Protein AF-A0A3D2NFX6-F1 (afdb_monomer_lite)

pLDDT: mean 72.82, std 13.07, range [41.19, 90.62]

Structure (mmCIF, N/CA/C/O backbone):
data_AF-A0A3D2NFX6-F1
#
_entry.id   AF-A0A3D2NFX6-F1
#
loop_
_atom_site.group_PDB
_atom_site.id
_atom_site.type_symbol
_atom_site.label_atom_id
_atom_site.label_alt_id
_atom_site.label_comp_id
_atom_site.label_asym_id
_atom_site.label_entity_id
_atom_site.label_seq_id
_atom_site.pdbx_PDB_ins_code
_atom_site.Cartn_x
_atom_site.Cartn_y
_atom_site.Cartn_z
_atom_site.occupancy
_atom_site.B_iso_or_equiv
_atom_site.auth_seq_id
_atom_site.auth_comp_id
_atom_site.auth_asym_id
_atom_site.auth_atom_id
_atom_site.pdbx_PDB_model_num
ATOM 1 N N . MET A 1 1 ? 43.084 -13.744 -4.880 1.00 57.09 1 MET A N 1
ATOM 2 C CA . MET A 1 1 ? 42.354 -12.550 -4.389 1.00 57.09 1 MET A CA 1
ATOM 3 C C . MET A 1 1 ? 41.331 -11.980 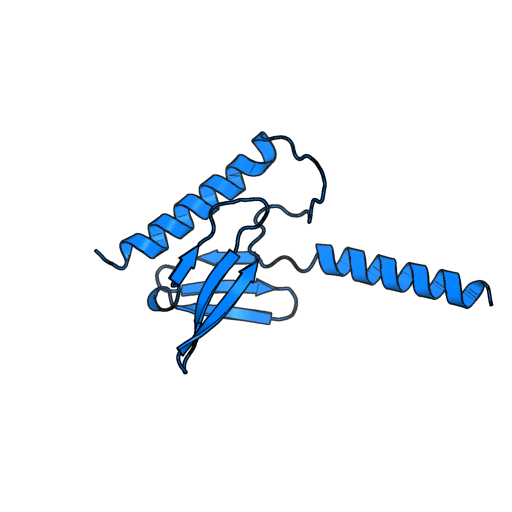-5.385 1.00 57.09 1 MET A C 1
ATOM 5 O O . MET A 1 1 ? 40.383 -11.355 -4.935 1.00 57.09 1 MET A O 1
ATOM 9 N N . ALA A 1 2 ? 41.442 -12.215 -6.703 1.00 57.53 2 ALA A N 1
ATOM 10 C CA . ALA A 1 2 ? 40.446 -11.734 -7.679 1.00 57.53 2 ALA A CA 1
ATOM 11 C C . ALA A 1 2 ? 39.118 -12.529 -7.678 1.00 57.53 2 ALA A C 1
ATOM 13 O O . ALA A 1 2 ? 38.044 -11.943 -7.766 1.00 57.53 2 ALA A O 1
ATOM 14 N N . VAL A 1 3 ? 39.173 -13.857 -7.505 1.00 58.66 3 VAL A N 1
ATOM 15 C CA . VAL A 1 3 ? 37.986 -14.743 -7.529 1.00 58.66 3 VAL A CA 1
ATOM 16 C C . VAL A 1 3 ? 36.998 -14.423 -6.398 1.00 58.66 3 VAL A C 1
ATOM 18 O O . VAL A 1 3 ? 35.788 -14.416 -6.603 1.00 58.66 3 VAL A O 1
ATOM 21 N N . THR A 1 4 ? 37.511 -14.074 -5.217 1.00 66.94 4 THR A N 1
ATOM 22 C CA . THR A 1 4 ? 36.711 -13.666 -4.054 1.00 66.94 4 THR A CA 1
ATOM 23 C C . THR A 1 4 ? 35.994 -12.333 -4.270 1.00 66.94 4 THR A C 1
ATOM 25 O O . THR A 1 4 ? 34.866 -12.173 -3.813 1.00 66.94 4 THR A O 1
ATOM 28 N N . ALA A 1 5 ? 36.604 -11.395 -5.003 1.00 67.00 5 ALA A N 1
ATOM 29 C CA . ALA A 1 5 ? 35.977 -10.116 -5.331 1.00 67.00 5 ALA A CA 1
ATOM 30 C C . ALA A 1 5 ? 34.835 -10.292 -6.342 1.00 67.00 5 ALA A C 1
ATOM 32 O O . ALA A 1 5 ? 33.745 -9.774 -6.123 1.00 67.00 5 ALA A O 1
ATOM 33 N N . VAL A 1 6 ? 35.044 -11.096 -7.392 1.00 71.38 6 VAL A N 1
ATOM 34 C CA . VAL A 1 6 ? 34.004 -11.391 -8.394 1.00 71.38 6 VAL A CA 1
ATOM 35 C C . VAL A 1 6 ? 32.821 -12.129 -7.760 1.00 71.38 6 VAL A C 1
ATOM 37 O O . VAL A 1 6 ? 31.673 -11.760 -7.997 1.00 71.38 6 VAL A O 1
ATOM 40 N N . ALA A 1 7 ? 33.080 -13.116 -6.895 1.00 74.00 7 ALA A N 1
ATOM 41 C CA . ALA A 1 7 ? 32.027 -13.828 -6.174 1.00 74.00 7 ALA A CA 1
ATOM 42 C C . ALA A 1 7 ? 31.216 -12.892 -5.259 1.00 74.00 7 ALA A C 1
ATOM 44 O O . ALA A 1 7 ? 29.987 -12.918 -5.288 1.00 74.00 7 ALA A O 1
ATOM 45 N N . MET A 1 8 ? 31.883 -12.009 -4.507 1.00 76.50 8 MET A N 1
ATOM 46 C CA . MET A 1 8 ? 31.217 -10.997 -3.677 1.00 76.50 8 MET A CA 1
ATOM 47 C C . MET A 1 8 ? 30.374 -10.031 -4.513 1.00 76.50 8 MET A C 1
ATOM 49 O O . MET A 1 8 ? 29.244 -9.732 -4.135 1.00 76.50 8 MET A O 1
ATOM 53 N N . SER A 1 9 ? 30.866 -9.588 -5.673 1.00 75.75 9 SER A N 1
ATOM 54 C CA . SER A 1 9 ? 30.099 -8.731 -6.579 1.00 75.75 9 SER A CA 1
ATOM 55 C C . SER A 1 9 ? 28.840 -9.424 -7.092 1.00 75.75 9 SER A C 1
ATOM 57 O O . SER A 1 9 ? 27.783 -8.806 -7.073 1.00 75.75 9 SER A O 1
ATOM 59 N N . VAL A 1 10 ? 28.908 -10.702 -7.481 1.00 77.19 10 VAL A N 1
ATOM 60 C CA . VAL A 1 10 ? 27.730 -11.469 -7.931 1.00 77.19 10 VAL A CA 1
ATOM 61 C C . VAL A 1 10 ? 26.719 -11.655 -6.801 1.00 77.19 10 VAL A C 1
ATOM 63 O O . VAL A 1 10 ? 25.524 -11.497 -7.033 1.00 77.19 10 VAL A O 1
ATOM 66 N N . VAL A 1 11 ? 27.173 -11.928 -5.574 1.00 77.44 11 VAL A N 1
ATOM 67 C CA . VAL A 1 11 ? 26.291 -12.047 -4.401 1.00 77.44 11 VAL A CA 1
ATOM 68 C C . VAL A 1 11 ? 25.621 -10.713 -4.083 1.00 77.44 11 VAL A C 1
ATOM 70 O O . VAL A 1 11 ? 24.409 -10.671 -3.906 1.00 77.44 11 VAL A O 1
ATOM 73 N N . ILE A 1 12 ? 26.370 -9.609 -4.065 1.00 74.00 12 ILE A N 1
ATOM 74 C CA . ILE A 1 12 ? 25.820 -8.269 -3.815 1.00 74.00 12 ILE A CA 1
ATOM 75 C C . ILE A 1 12 ? 24.832 -7.886 -4.917 1.00 74.00 12 ILE A C 1
ATOM 77 O O . ILE A 1 12 ? 23.744 -7.402 -4.616 1.00 74.00 12 ILE A O 1
ATOM 81 N N . PHE A 1 13 ? 25.166 -8.146 -6.182 1.00 67.44 13 PHE A N 1
ATOM 82 C CA . PHE A 1 13 ? 24.281 -7.877 -7.310 1.00 67.44 13 PHE A CA 1
ATOM 83 C C . PHE A 1 13 ? 23.021 -8.748 -7.231 1.00 67.44 13 PHE A C 1
ATOM 85 O O . PHE A 1 13 ? 21.914 -8.237 -7.362 1.00 67.44 13 PHE A O 1
ATOM 92 N N . GLY A 1 14 ? 23.158 -10.038 -6.921 1.00 66.44 14 GLY A N 1
ATOM 93 C CA . GLY A 1 14 ? 22.045 -10.963 -6.714 1.00 66.44 14 GLY A CA 1
ATOM 94 C C . GLY A 1 14 ? 21.134 -10.537 -5.564 1.00 66.44 14 GLY A C 1
ATOM 95 O O . GLY A 1 14 ? 19.923 -10.455 -5.749 1.00 66.44 14 GLY A O 1
ATOM 96 N N . CYS A 1 15 ? 21.697 -10.172 -4.411 1.00 65.31 15 CYS A N 1
ATOM 97 C CA . CYS A 1 15 ? 20.961 -9.625 -3.270 1.00 65.31 15 CYS A CA 1
ATOM 98 C C . CYS A 1 15 ? 20.281 -8.291 -3.606 1.00 65.31 15 CYS A C 1
ATOM 100 O O . CYS A 1 15 ? 19.147 -8.068 -3.192 1.00 65.31 15 CYS A O 1
ATOM 102 N N . PHE A 1 16 ? 20.927 -7.422 -4.385 1.00 57.28 16 PHE A N 1
ATOM 103 C CA . PHE A 1 16 ? 20.361 -6.153 -4.848 1.00 57.28 16 PHE A CA 1
ATOM 104 C C . PHE A 1 16 ? 19.182 -6.363 -5.813 1.00 57.28 16 PHE A C 1
ATOM 106 O O . PHE A 1 16 ? 18.148 -5.702 -5.697 1.00 57.28 16 PHE A O 1
ATOM 113 N N . TRP A 1 17 ? 19.291 -7.324 -6.733 1.00 56.91 17 TRP A N 1
ATOM 114 C CA . TRP A 1 17 ? 18.197 -7.711 -7.626 1.00 56.91 17 TRP A CA 1
ATOM 115 C C . TRP A 1 17 ? 17.065 -8.422 -6.880 1.00 56.91 17 TRP A C 1
ATOM 117 O O . TRP A 1 17 ? 15.901 -8.111 -7.116 1.00 56.91 17 TRP A O 1
ATOM 127 N N . LEU A 1 18 ? 17.373 -9.295 -5.920 1.00 55.88 18 LEU A N 1
ATOM 128 C CA . LEU A 1 18 ? 16.385 -9.907 -5.026 1.00 55.88 18 LEU A CA 1
ATOM 129 C C . LEU A 1 18 ? 15.671 -8.850 -4.173 1.00 55.88 18 LEU A C 1
ATOM 131 O O . LEU A 1 18 ? 14.449 -8.896 -4.051 1.00 55.88 18 LEU A O 1
ATOM 135 N N . ALA A 1 19 ? 16.392 -7.833 -3.690 1.00 55.03 19 ALA A N 1
ATOM 136 C CA . ALA A 1 19 ? 15.819 -6.690 -2.982 1.00 55.03 19 ALA A CA 1
ATOM 137 C C . ALA A 1 19 ? 14.802 -5.911 -3.823 1.00 55.03 19 ALA A C 1
ATOM 139 O O . ALA A 1 19 ? 13.774 -5.477 -3.306 1.00 55.03 19 ALA A O 1
ATOM 140 N N . ARG A 1 20 ? 15.029 -5.808 -5.138 1.00 51.12 20 ARG A N 1
ATOM 141 C CA . ARG A 1 20 ? 14.070 -5.240 -6.101 1.00 51.12 20 ARG A CA 1
ATOM 142 C C . ARG A 1 20 ? 12.840 -6.133 -6.339 1.00 51.12 20 ARG A C 1
ATOM 144 O O . ARG A 1 20 ? 11.807 -5.629 -6.786 1.00 51.12 20 ARG A O 1
ATOM 151 N N . VAL A 1 21 ? 12.937 -7.439 -6.075 1.00 50.59 21 VAL A N 1
ATOM 152 C CA . VAL A 1 21 ? 11.840 -8.418 -6.219 1.00 50.59 21 VAL A CA 1
ATOM 153 C C . VAL A 1 21 ? 11.047 -8.600 -4.918 1.00 50.59 21 VAL A C 1
ATOM 155 O O . VAL A 1 21 ? 9.912 -9.073 -4.988 1.00 50.59 21 VAL A O 1
ATOM 158 N N . PHE A 1 22 ? 11.557 -8.148 -3.761 1.00 53.75 22 PHE A N 1
ATOM 159 C CA . PHE A 1 22 ? 10.818 -8.050 -2.487 1.00 53.75 22 PHE A CA 1
ATOM 160 C C . PHE A 1 22 ? 9.735 -6.962 -2.543 1.00 53.75 22 PHE A C 1
ATOM 162 O O . PHE A 1 22 ? 9.752 -5.957 -1.836 1.00 53.75 22 PHE A O 1
ATOM 169 N N . ARG A 1 23 ? 8.787 -7.162 -3.455 1.00 59.59 23 ARG A N 1
ATOM 170 C CA . ARG A 1 23 ? 7.608 -6.345 -3.678 1.00 59.59 23 ARG A CA 1
ATOM 171 C C . ARG A 1 23 ? 6.594 -6.697 -2.606 1.00 59.59 23 ARG A C 1
ATOM 173 O O . ARG A 1 23 ? 6.196 -7.854 -2.479 1.00 59.59 23 ARG A O 1
ATOM 180 N N . VAL A 1 24 ? 6.134 -5.685 -1.885 1.00 63.75 24 VAL A N 1
ATOM 181 C CA . VAL A 1 24 ? 4.958 -5.819 -1.030 1.00 63.75 24 VAL A CA 1
ATOM 182 C C . VAL A 1 24 ? 3.733 -5.727 -1.935 1.00 63.75 24 VAL A C 1
ATOM 184 O O . VAL A 1 24 ? 3.332 -4.643 -2.351 1.00 63.75 24 VAL A O 1
ATOM 187 N N . ARG A 1 25 ? 3.155 -6.875 -2.295 1.00 69.75 25 ARG A N 1
ATOM 188 C CA . ARG A 1 25 ? 1.841 -6.925 -2.937 1.00 69.75 25 ARG A CA 1
ATOM 189 C C . ARG A 1 25 ? 0.800 -6.552 -1.891 1.00 69.75 25 ARG A C 1
ATOM 191 O O . ARG A 1 25 ? 0.748 -7.166 -0.830 1.00 69.75 25 ARG A O 1
ATOM 198 N N . VAL A 1 26 ? -0.035 -5.578 -2.216 1.00 72.19 26 VAL A N 1
ATOM 199 C CA . VAL A 1 26 ? -1.103 -5.120 -1.330 1.00 72.19 26 VAL A CA 1
ATOM 200 C C . VAL A 1 26 ? -2.422 -5.651 -1.848 1.00 72.19 26 VAL A C 1
ATOM 202 O O . VAL A 1 26 ? -2.781 -5.413 -2.998 1.00 72.19 26 VAL A O 1
ATOM 205 N N . ILE A 1 27 ? -3.108 -6.411 -1.005 1.00 78.38 27 ILE A N 1
ATOM 206 C CA . ILE A 1 27 ? -4.456 -6.910 -1.259 1.00 78.38 27 ILE A CA 1
ATOM 207 C C . ILE A 1 27 ? -5.362 -6.219 -0.249 1.00 78.38 27 ILE A C 1
ATOM 209 O O . ILE A 1 27 ? -5.059 -6.220 0.944 1.00 78.38 27 ILE A O 1
ATOM 213 N N . VAL A 1 28 ? -6.424 -5.592 -0.738 1.00 77.50 28 VAL A N 1
ATOM 214 C CA . VAL A 1 28 ? -7.395 -4.869 0.084 1.00 77.50 28 VAL A CA 1
ATOM 215 C C . VAL A 1 28 ? -8.684 -5.678 0.065 1.00 77.50 28 VAL A C 1
ATOM 217 O O . VAL A 1 28 ? -9.262 -5.858 -1.005 1.00 77.50 28 VAL A O 1
ATOM 220 N N . ASP A 1 29 ? -9.085 -6.176 1.232 1.00 83.25 29 ASP A N 1
ATOM 221 C CA . ASP A 1 29 ? -10.392 -6.789 1.483 1.00 83.25 29 ASP A CA 1
ATOM 222 C C . ASP A 1 29 ? -11.299 -5.760 2.201 1.00 83.25 29 ASP A C 1
ATOM 224 O O . ASP A 1 29 ? -10.851 -4.669 2.555 1.00 83.25 29 ASP A O 1
ATOM 228 N N . ASP A 1 30 ? -12.571 -6.081 2.463 1.00 79.19 30 ASP A N 1
ATOM 229 C CA . ASP A 1 30 ? -13.518 -5.122 3.069 1.00 79.19 30 ASP A CA 1
ATOM 230 C C . ASP A 1 30 ? -13.110 -4.634 4.475 1.00 79.19 30 ASP A C 1
ATOM 232 O O . ASP A 1 30 ? -13.391 -3.491 4.853 1.00 79.19 30 ASP A O 1
ATOM 236 N N . ALA A 1 31 ? -12.417 -5.484 5.242 1.00 82.62 31 ALA A N 1
ATOM 237 C CA . ALA A 1 31 ? -12.066 -5.235 6.644 1.00 82.62 31 ALA A CA 1
ATOM 238 C C . ALA A 1 31 ? -10.552 -5.172 6.928 1.00 82.62 31 ALA A C 1
ATOM 240 O O . ALA A 1 31 ? -10.150 -4.691 7.992 1.00 82.62 31 ALA A O 1
ATOM 241 N N . GLU A 1 32 ? -9.699 -5.644 6.016 1.00 87.94 32 GLU A N 1
ATOM 242 C CA . GLU A 1 32 ? -8.253 -5.732 6.241 1.00 87.94 32 GLU A CA 1
ATOM 243 C C . GLU A 1 32 ? -7.427 -5.478 4.977 1.00 87.94 32 GLU A C 1
ATOM 245 O O . GLU A 1 32 ? -7.857 -5.724 3.852 1.00 87.94 32 GLU A O 1
ATOM 250 N N . VAL A 1 33 ? -6.193 -5.020 5.186 1.00 84.44 33 VAL A N 1
ATOM 251 C CA . VAL A 1 33 ? -5.150 -4.941 4.166 1.00 84.44 33 VAL A CA 1
ATOM 252 C C . VAL A 1 33 ? -4.127 -6.033 4.424 1.00 84.44 33 VAL A C 1
ATOM 254 O O . VAL A 1 33 ? -3.582 -6.163 5.523 1.00 84.44 33 VAL A O 1
ATOM 257 N N . ARG A 1 34 ? -3.815 -6.806 3.387 1.00 83.25 34 ARG A N 1
ATOM 258 C CA . ARG A 1 34 ? -2.747 -7.802 3.402 1.00 83.25 34 ARG A CA 1
ATOM 259 C C . ARG A 1 34 ? -1.549 -7.264 2.638 1.00 83.25 34 ARG A C 1
ATOM 261 O O . ARG A 1 34 ? -1.589 -7.100 1.421 1.00 83.25 34 ARG A O 1
ATOM 268 N N . LEU A 1 35 ? -0.476 -7.014 3.375 1.00 79.81 35 LEU A N 1
ATOM 269 C CA . LEU A 1 35 ? 0.840 -6.675 2.858 1.00 79.81 35 LEU A CA 1
ATOM 270 C C . LEU A 1 35 ? 1.620 -7.978 2.673 1.00 79.81 35 LEU A C 1
ATOM 272 O O . LEU A 1 35 ? 2.187 -8.533 3.617 1.00 79.81 35 LEU A O 1
ATOM 276 N N . CYS A 1 36 ? 1.615 -8.495 1.455 1.00 73.62 36 CYS A N 1
ATOM 277 C CA . CYS A 1 36 ? 2.284 -9.732 1.089 1.00 73.62 36 CYS A CA 1
ATOM 278 C C . CYS A 1 36 ? 3.671 -9.414 0.537 1.00 73.62 36 CYS A C 1
ATOM 280 O O . CYS A 1 36 ? 3.797 -8.988 -0.608 1.00 73.62 36 CYS A O 1
ATOM 282 N N . ASN A 1 37 ? 4.714 -9.640 1.329 1.00 71.06 37 ASN A N 1
ATOM 283 C CA . ASN A 1 37 ? 6.081 -9.712 0.824 1.00 71.06 37 ASN A CA 1
ATOM 284 C C . ASN A 1 37 ? 6.479 -11.184 0.619 1.00 71.06 37 ASN A C 1
ATOM 286 O O . ASN A 1 37 ? 5.841 -12.083 1.164 1.00 71.06 37 ASN A O 1
ATOM 290 N N . PHE A 1 38 ? 7.560 -11.437 -0.119 1.00 65.19 38 PHE A N 1
ATOM 291 C CA . PHE A 1 38 ? 8.020 -12.788 -0.466 1.00 65.19 38 PHE A CA 1
ATOM 292 C C . PHE A 1 38 ? 8.190 -13.718 0.751 1.00 65.19 38 PHE A C 1
ATOM 294 O O . PHE A 1 38 ? 7.875 -14.899 0.675 1.00 65.19 38 PHE A O 1
ATOM 301 N N . PHE A 1 39 ? 8.644 -13.181 1.888 1.00 65.44 39 PHE A N 1
ATOM 302 C CA . PHE A 1 39 ? 8.891 -13.958 3.110 1.00 65.44 39 PHE A CA 1
ATOM 303 C C . PHE A 1 39 ? 7.772 -13.896 4.150 1.00 65.44 39 PHE A C 1
ATOM 305 O O . PHE A 1 39 ? 7.775 -14.673 5.103 1.00 65.44 39 PHE A O 1
ATOM 312 N N . ARG A 1 40 ? 6.864 -12.921 4.051 1.00 71.94 40 ARG A N 1
ATOM 313 C CA . ARG A 1 40 ? 5.919 -12.633 5.131 1.00 71.94 40 ARG A CA 1
ATOM 314 C C . ARG A 1 40 ? 4.669 -11.952 4.610 1.00 71.94 40 ARG A C 1
ATOM 316 O O . ARG A 1 40 ? 4.747 -10.974 3.872 1.00 71.94 40 ARG A O 1
ATOM 323 N N . VAL A 1 41 ? 3.530 -12.417 5.106 1.00 79.88 41 VAL A N 1
ATOM 324 C CA . VAL A 1 41 ? 2.250 -11.723 4.986 1.00 79.88 41 VAL A CA 1
ATOM 325 C C . VAL A 1 41 ? 1.979 -10.992 6.295 1.00 79.88 41 VAL A C 1
ATOM 327 O O . VAL A 1 41 ? 1.982 -11.600 7.366 1.00 79.88 41 VAL A O 1
ATOM 330 N N . VAL A 1 42 ? 1.771 -9.681 6.220 1.00 83.06 42 VAL A N 1
ATOM 331 C CA . VAL A 1 42 ? 1.293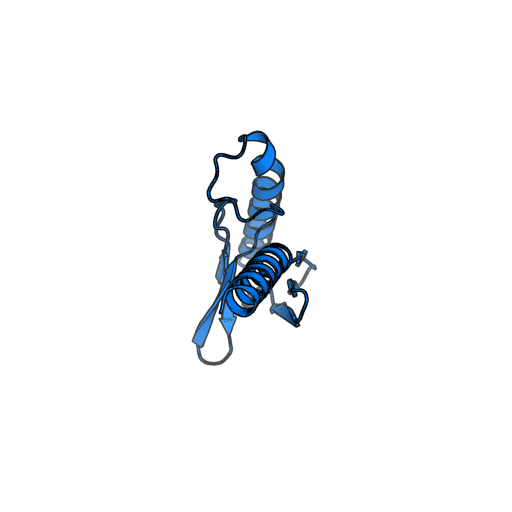 -8.867 7.340 1.00 83.06 42 VAL A CA 1
ATOM 332 C C . VAL A 1 42 ? -0.157 -8.511 7.059 1.00 83.06 42 VAL A C 1
ATOM 334 O O . VAL A 1 42 ? -0.466 -7.976 5.999 1.00 83.06 42 VAL A O 1
ATOM 337 N N . ARG A 1 43 ? -1.042 -8.832 8.000 1.00 86.69 43 ARG A N 1
ATOM 338 C CA . ARG A 1 43 ? -2.447 -8.428 7.951 1.00 86.69 43 ARG A CA 1
ATOM 339 C C . ARG A 1 43 ? -2.629 -7.232 8.867 1.00 86.69 43 ARG A C 1
ATOM 341 O O . ARG A 1 43 ? -2.154 -7.263 10.002 1.00 86.69 43 ARG A O 1
ATOM 348 N N . VAL A 1 44 ? -3.269 -6.196 8.354 1.00 85.75 44 VAL A N 1
ATOM 349 C CA . VAL A 1 44 ? -3.532 -4.951 9.067 1.00 85.75 44 VAL A CA 1
ATOM 350 C C . VAL A 1 44 ? -5.029 -4.706 8.991 1.00 85.75 44 VAL A C 1
ATOM 352 O O . VAL A 1 44 ? -5.579 -4.591 7.897 1.00 85.75 44 VAL A O 1
ATOM 355 N N . ALA A 1 45 ? -5.700 -4.658 10.139 1.00 86.62 45 ALA A N 1
ATOM 356 C CA . ALA A 1 45 ? -7.119 -4.330 10.163 1.00 86.62 45 ALA A CA 1
ATOM 357 C C . ALA A 1 45 ? -7.310 -2.879 9.709 1.00 86.62 45 ALA A C 1
ATOM 359 O O . ALA A 1 45 ? -6.509 -2.015 10.062 1.00 86.62 45 ALA A O 1
ATOM 360 N N . ARG A 1 46 ? -8.390 -2.590 8.980 1.00 84.44 46 ARG A N 1
ATOM 361 C CA . ARG A 1 46 ? -8.692 -1.233 8.496 1.00 84.44 46 ARG A CA 1
ATOM 362 C C . ARG A 1 46 ? -8.643 -0.189 9.616 1.00 84.44 46 ARG A C 1
ATOM 364 O O . ARG A 1 46 ? -7.992 0.833 9.456 1.00 84.44 46 ARG A O 1
ATOM 371 N N . ALA A 1 47 ? -9.204 -0.530 10.780 1.00 85.06 47 ALA A N 1
ATOM 372 C CA . ALA A 1 47 ? -9.249 0.330 11.968 1.00 85.06 47 ALA A CA 1
ATOM 373 C C . ALA A 1 47 ? -7.873 0.666 12.570 1.00 85.06 47 ALA A C 1
ATOM 375 O O . ALA A 1 47 ? -7.763 1.564 13.397 1.00 85.06 47 ALA A O 1
ATOM 376 N N . GLN A 1 48 ? -6.832 -0.086 12.211 1.00 87.38 48 GLN A N 1
ATOM 377 C CA . GLN A 1 48 ? -5.470 0.158 12.679 1.00 87.38 48 GLN A CA 1
ATOM 378 C C . GLN A 1 48 ? -4.703 1.095 11.750 1.00 87.38 48 GLN A C 1
ATOM 380 O O . GLN A 1 48 ? -3.661 1.603 12.154 1.00 87.38 48 GLN A O 1
ATOM 385 N N . ILE A 1 49 ? -5.178 1.303 10.522 1.00 86.69 49 ILE A N 1
ATOM 386 C CA . ILE A 1 49 ? -4.496 2.130 9.531 1.00 86.69 49 ILE A CA 1
ATOM 387 C C . ILE A 1 49 ? -4.708 3.592 9.895 1.00 86.69 49 ILE A C 1
ATOM 389 O O . ILE A 1 49 ? -5.838 4.062 9.993 1.00 86.69 49 ILE A O 1
ATOM 393 N N . THR A 1 50 ? -3.605 4.300 10.091 1.00 87.69 50 THR A N 1
ATOM 394 C CA . THR A 1 50 ? -3.610 5.711 10.471 1.00 87.69 50 THR A CA 1
ATOM 395 C C . THR A 1 50 ? -3.424 6.607 9.259 1.00 87.69 50 THR A C 1
ATOM 397 O O . THR A 1 50 ? -4.103 7.625 9.150 1.00 87.69 50 THR A O 1
ATOM 400 N N . GLU A 1 51 ? -2.544 6.225 8.330 1.00 86.50 51 GLU A N 1
ATOM 401 C CA . GLU A 1 51 ? -2.196 7.067 7.188 1.00 86.50 51 GLU A CA 1
ATOM 402 C C . GLU A 1 51 ? -1.792 6.252 5.951 1.00 86.50 51 GLU A C 1
ATOM 404 O O . GLU A 1 51 ? -1.200 5.171 6.040 1.00 86.50 51 GLU A O 1
ATOM 409 N N . VAL A 1 52 ? -2.114 6.805 4.779 1.00 84.56 52 VAL A N 1
ATOM 410 C CA . VAL A 1 52 ? -1.696 6.319 3.463 1.00 84.56 52 VAL A CA 1
ATOM 411 C C . VAL A 1 52 ? -1.016 7.474 2.732 1.00 84.56 52 VAL A C 1
ATOM 413 O O . VAL A 1 52 ? -1.679 8.432 2.337 1.00 84.56 52 VAL A O 1
ATOM 416 N N . ASP A 1 53 ? 0.292 7.376 2.508 1.00 83.81 53 ASP A N 1
ATOM 417 C CA . ASP A 1 53 ? 1.013 8.336 1.670 1.00 83.81 53 ASP A CA 1
ATOM 418 C C . ASP A 1 53 ? 0.597 8.152 0.200 1.00 83.81 53 ASP A C 1
ATOM 420 O O . ASP A 1 53 ? 0.574 7.040 -0.342 1.00 83.81 53 ASP A O 1
ATOM 424 N N . GLN A 1 54 ? 0.229 9.264 -0.435 1.00 79.44 54 GLN A N 1
ATOM 425 C CA . GLN A 1 54 ? -0.279 9.307 -1.801 1.00 79.44 54 GLN A CA 1
ATOM 426 C C . GLN A 1 54 ? 0.820 9.479 -2.853 1.00 79.44 54 GLN A C 1
ATOM 428 O O . GLN A 1 54 ? 0.520 9.385 -4.048 1.00 79.44 54 GLN A O 1
ATOM 433 N N . ASP A 1 55 ? 2.076 9.719 -2.460 1.00 79.06 55 ASP A N 1
ATOM 434 C CA . ASP A 1 55 ? 3.172 9.811 -3.419 1.00 79.06 55 ASP A CA 1
ATOM 435 C C . ASP A 1 55 ? 3.481 8.421 -4.004 1.00 79.06 55 ASP A C 1
ATOM 437 O O . ASP A 1 55 ? 4.042 7.567 -3.321 1.00 79.06 55 ASP A O 1
ATOM 441 N N . PRO A 1 56 ? 3.208 8.159 -5.297 1.00 71.62 56 PRO A N 1
ATOM 442 C CA . PRO A 1 56 ? 3.463 6.854 -5.904 1.00 71.62 56 PRO A CA 1
ATOM 443 C C . PRO A 1 56 ? 4.948 6.454 -5.933 1.00 71.62 56 PRO A C 1
ATOM 445 O O . PRO A 1 56 ? 5.250 5.299 -6.232 1.00 71.62 56 PRO A O 1
ATOM 448 N N . ARG A 1 57 ? 5.878 7.384 -5.678 1.00 70.19 57 ARG A N 1
ATOM 449 C CA . ARG A 1 57 ? 7.325 7.124 -5.643 1.00 70.19 57 ARG A CA 1
ATOM 450 C C . ARG A 1 57 ? 7.795 6.625 -4.283 1.00 70.19 57 ARG A C 1
ATOM 452 O O . ARG A 1 57 ? 8.741 5.842 -4.226 1.00 70.19 57 ARG A O 1
ATOM 459 N N . THR A 1 58 ? 7.161 7.082 -3.209 1.00 73.44 58 THR A N 1
ATOM 460 C CA . THR A 1 58 ? 7.584 6.806 -1.830 1.00 73.44 58 THR A CA 1
ATOM 461 C C . THR A 1 58 ? 6.475 6.267 -0.947 1.00 73.44 58 THR A C 1
ATOM 463 O O . THR A 1 58 ? 6.713 6.135 0.250 1.00 73.44 58 THR A O 1
ATOM 466 N N . ALA A 1 59 ? 5.323 5.924 -1.530 1.00 75.00 59 ALA A N 1
ATOM 467 C CA . ALA A 1 59 ? 4.112 5.558 -0.818 1.00 75.00 59 ALA A CA 1
ATOM 468 C C . ALA A 1 59 ? 4.380 4.581 0.320 1.00 75.00 59 ALA A C 1
ATOM 470 O O . ALA A 1 59 ? 5.069 3.564 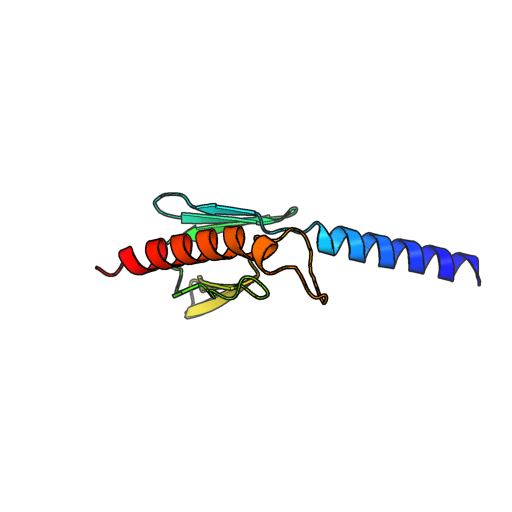0.195 1.00 75.00 59 ALA A O 1
ATOM 471 N N . LYS A 1 60 ? 3.792 4.918 1.452 1.00 81.31 60 LYS A N 1
ATOM 472 C CA . LYS A 1 60 ? 3.924 4.273 2.743 1.00 81.31 60 LYS A CA 1
ATOM 473 C C . LYS A 1 60 ? 2.531 4.079 3.307 1.00 81.31 60 LYS A C 1
ATOM 475 O O . LYS A 1 60 ? 1.682 4.956 3.200 1.00 81.31 60 LYS A O 1
ATOM 480 N N . LEU A 1 61 ? 2.322 2.925 3.917 1.00 82.38 61 LEU A N 1
ATOM 481 C CA . LEU A 1 61 ? 1.169 2.665 4.760 1.00 82.38 61 LEU A CA 1
ATOM 482 C C . LEU A 1 61 ? 1.625 2.659 6.196 1.00 82.38 61 LEU A C 1
ATOM 484 O O . LEU A 1 61 ? 2.549 1.915 6.538 1.00 82.38 61 LEU A O 1
ATOM 488 N N . GLU A 1 62 ? 0.963 3.465 7.006 1.00 88.19 62 GLU A N 1
ATOM 489 C CA . GLU A 1 62 ? 1.192 3.543 8.432 1.00 88.19 62 GLU A CA 1
ATOM 490 C C . GLU A 1 62 ? 0.013 2.941 9.195 1.00 88.19 62 GLU A C 1
ATOM 492 O O . GLU A 1 62 ? -1.153 3.141 8.843 1.00 88.19 62 GLU A O 1
ATOM 497 N N . TRP A 1 63 ? 0.319 2.156 10.224 1.00 90.62 63 TRP A N 1
ATOM 498 C CA . TRP A 1 63 ? -0.689 1.576 11.094 1.00 90.62 63 TRP A CA 1
ATOM 499 C C . TRP A 1 63 ? -0.212 1.463 12.537 1.00 90.62 63 TRP A C 1
ATOM 501 O O . TRP A 1 63 ? 0.962 1.219 12.831 1.00 90.62 63 TRP A O 1
ATOM 511 N N . SER A 1 64 ? -1.168 1.578 13.448 1.00 89.50 64 SER A N 1
ATOM 512 C CA . SER A 1 64 ? -0.961 1.388 14.874 1.00 89.50 64 SER A CA 1
ATOM 513 C C . SER A 1 64 ? -0.916 -0.098 15.226 1.00 89.50 64 SER A C 1
ATOM 515 O O . SER A 1 64 ? -1.709 -0.909 14.739 1.00 89.50 64 SER A O 1
ATOM 517 N N . ILE A 1 65 ? 0.017 -0.470 16.097 1.00 87.88 65 ILE A N 1
ATOM 518 C CA . ILE A 1 65 ? 0.109 -1.803 16.695 1.00 87.88 65 ILE A CA 1
ATOM 519 C C . ILE A 1 65 ? -0.202 -1.740 18.199 1.00 87.88 65 ILE A C 1
ATOM 521 O O . ILE A 1 65 ? 0.005 -0.700 18.834 1.00 87.88 65 ILE A O 1
ATOM 525 N N . PRO A 1 66 ? -0.663 -2.854 18.807 1.00 80.56 66 PRO A N 1
ATOM 526 C CA . PRO A 1 66 ? -0.892 -2.923 20.248 1.00 80.56 66 PRO A CA 1
ATOM 527 C C . PRO A 1 66 ? 0.327 -2.433 21.041 1.00 80.56 66 PRO A C 1
ATOM 529 O O . PRO A 1 66 ? 1.461 -2.827 20.762 1.00 80.56 66 PRO A O 1
ATOM 532 N N . GLY A 1 67 ? 0.087 -1.550 22.013 1.00 81.69 67 GLY A N 1
ATOM 533 C CA . GLY A 1 67 ? 1.140 -0.840 22.750 1.00 81.69 67 GLY A CA 1
ATOM 534 C C . GLY A 1 6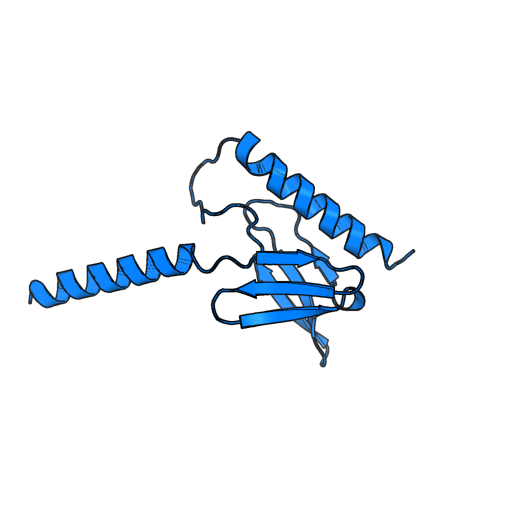7 ? 1.433 0.578 22.246 1.00 81.69 67 GLY A C 1
ATOM 535 O O . GLY A 1 67 ? 2.452 1.146 22.630 1.00 81.69 67 GLY A O 1
ATOM 536 N N . GLY A 1 68 ? 0.573 1.141 21.386 1.00 79.69 68 GLY A N 1
ATOM 537 C CA . GLY A 1 68 ? 0.622 2.551 20.970 1.00 79.69 68 GLY A CA 1
ATOM 538 C C . GLY A 1 68 ? 1.778 2.899 20.032 1.00 79.69 68 GLY A C 1
ATOM 539 O O . GLY A 1 68 ? 2.062 4.071 19.804 1.00 79.69 68 GLY A O 1
ATOM 540 N N . ARG A 1 69 ? 2.472 1.890 19.500 1.00 85.44 69 ARG A N 1
ATOM 541 C CA . ARG A 1 69 ? 3.555 2.089 18.536 1.00 85.44 69 ARG A CA 1
ATOM 542 C C . ARG A 1 69 ? 2.977 2.151 17.130 1.00 85.44 69 ARG A C 1
ATOM 544 O O . ARG A 1 69 ? 2.031 1.432 16.822 1.00 85.44 69 ARG A O 1
ATOM 551 N N . SER A 1 70 ? 3.603 2.946 16.275 1.00 87.25 70 SER A N 1
ATOM 552 C CA . SER A 1 70 ? 3.285 2.981 14.854 1.00 87.25 70 SER A CA 1
ATOM 553 C C . SER A 1 70 ? 4.268 2.130 14.051 1.00 87.25 70 SER A C 1
ATOM 555 O O . SER A 1 70 ? 5.442 1.989 14.417 1.00 87.25 70 SER A O 1
ATOM 557 N N . ARG A 1 71 ? 3.787 1.512 12.975 1.00 85.62 71 ARG A N 1
ATOM 558 C CA . ARG A 1 71 ? 4.601 0.813 11.983 1.00 85.62 71 ARG A CA 1
ATOM 559 C C . ARG A 1 71 ? 4.291 1.336 10.600 1.00 85.62 71 ARG A C 1
ATOM 561 O O . ARG A 1 71 ? 3.141 1.577 10.265 1.00 85.62 71 ARG A O 1
ATOM 568 N N . THR A 1 72 ? 5.332 1.389 9.781 1.00 83.00 72 THR A N 1
ATOM 569 C CA . THR A 1 72 ? 5.236 1.851 8.403 1.00 83.00 72 THR A CA 1
ATOM 570 C C . THR A 1 72 ? 5.773 0.782 7.457 1.00 83.00 72 THR A C 1
ATOM 572 O O . THR A 1 72 ? 6.792 0.147 7.742 1.00 83.00 72 THR A O 1
ATOM 575 N N . ALA A 1 73 ? 5.119 0.594 6.314 1.00 77.56 73 ALA A N 1
ATOM 576 C CA . ALA A 1 73 ? 5.635 -0.210 5.210 1.00 77.56 73 ALA A CA 1
ATOM 577 C C . ALA A 1 73 ? 5.543 0.559 3.898 1.00 77.56 73 ALA A C 1
ATOM 579 O O . ALA A 1 73 ? 4.495 1.105 3.566 1.00 77.56 73 ALA A O 1
ATOM 580 N N . THR A 1 74 ? 6.631 0.559 3.129 1.00 73.12 74 THR A N 1
ATOM 581 C CA . THR A 1 74 ? 6.632 1.115 1.776 1.00 73.12 74 THR A CA 1
ATOM 582 C C . THR A 1 74 ? 5.800 0.224 0.857 1.00 73.12 74 THR A C 1
ATOM 584 O O . THR A 1 74 ? 6.104 -0.958 0.675 1.00 73.12 74 THR A O 1
ATOM 587 N N . ILE A 1 75 ? 4.758 0.798 0.266 1.00 72.19 75 ILE A N 1
ATOM 588 C CA . ILE A 1 75 ? 3.913 0.165 -0.738 1.00 72.19 75 ILE A CA 1
ATOM 589 C C . ILE A 1 75 ? 4.313 0.735 -2.088 1.00 72.19 75 ILE A C 1
ATOM 591 O O . ILE A 1 75 ? 3.917 1.836 -2.451 1.00 72.19 75 ILE A O 1
ATOM 595 N N . SER A 1 76 ? 5.069 -0.032 -2.864 1.00 60.84 76 SER A N 1
ATOM 596 C CA . SER A 1 76 ? 5.300 0.327 -4.258 1.00 60.84 76 SER A CA 1
ATOM 597 C C . SER A 1 76 ? 4.339 -0.444 -5.152 1.00 60.84 76 SER A C 1
ATOM 599 O O . SER A 1 76 ? 4.472 -1.657 -5.317 1.00 60.84 76 SER A O 1
ATOM 601 N N . ALA A 1 77 ? 3.391 0.263 -5.770 1.00 50.38 77 ALA A N 1
ATOM 602 C CA . ALA A 1 77 ? 2.611 -0.281 -6.883 1.00 50.38 77 ALA A CA 1
ATOM 603 C C . ALA A 1 77 ? 3.439 -0.347 -8.184 1.00 50.38 77 ALA A C 1
ATOM 605 O O . ALA A 1 77 ? 3.062 -1.047 -9.123 1.00 50.38 77 ALA A O 1
ATOM 606 N N . VAL A 1 78 ? 4.591 0.337 -8.239 1.00 46.56 78 VAL A N 1
ATOM 607 C CA . VAL A 1 78 ? 5.517 0.283 -9.375 1.00 46.56 78 VAL A CA 1
ATOM 608 C C . VAL A 1 78 ? 6.626 -0.719 -9.085 1.00 46.56 78 VAL A C 1
ATOM 610 O O . VAL A 1 78 ? 7.391 -0.606 -8.130 1.00 46.56 78 VAL A O 1
ATOM 613 N N . ALA A 1 79 ? 6.716 -1.718 -9.953 1.00 41.75 79 ALA A N 1
ATOM 614 C CA . ALA A 1 79 ? 7.636 -2.849 -9.931 1.00 41.75 79 ALA A CA 1
ATOM 615 C C . ALA A 1 79 ? 9.123 -2.496 -10.122 1.00 41.75 79 ALA A C 1
ATOM 617 O O . ALA A 1 79 ? 9.895 -3.330 -10.598 1.00 41.75 79 ALA A O 1
ATOM 618 N N . VAL A 1 80 ? 9.545 -1.282 -9.793 1.00 41.19 80 VAL A N 1
ATOM 619 C CA . VAL A 1 80 ? 10.923 -0.857 -9.956 1.00 41.19 80 VAL A CA 1
ATOM 620 C C . VAL A 1 80 ? 11.214 0.135 -8.831 1.00 41.19 80 VAL A C 1
ATOM 622 O O . VAL A 1 80 ? 10.560 1.165 -8.710 1.00 41.19 80 VAL A O 1
ATOM 625 N N . GLY A 1 81 ? 12.183 -0.184 -7.975 1.00 41.25 81 GLY A N 1
ATOM 626 C CA . GLY A 1 81 ? 12.791 0.833 -7.125 1.00 41.25 81 GLY A CA 1
ATOM 627 C C . GLY A 1 81 ? 13.517 1.799 -8.047 1.00 41.25 81 GLY A C 1
ATOM 628 O O . GLY A 1 81 ? 14.519 1.400 -8.646 1.00 41.25 81 GLY A O 1
ATOM 629 N N . ILE A 1 82 ? 12.980 3.004 -8.247 1.00 42.53 82 ILE A N 1
ATOM 630 C CA . ILE A 1 82 ? 13.524 3.906 -9.259 1.00 42.53 82 ILE A CA 1
ATOM 631 C C . ILE A 1 82 ? 14.061 5.181 -8.629 1.00 42.53 82 ILE A C 1
ATOM 633 O O . ILE A 1 82 ? 13.345 6.151 -8.418 1.00 42.53 82 ILE A O 1
ATOM 637 N N . SER A 1 83 ? 15.378 5.195 -8.467 1.00 42.06 83 SER A N 1
ATOM 638 C CA . SER A 1 83 ? 16.212 6.398 -8.449 1.00 42.06 83 SER A CA 1
ATOM 639 C C . SER A 1 83 ? 16.331 7.044 -9.850 1.00 42.06 83 SER A C 1
ATOM 641 O O . SER A 1 83 ? 17.353 7.639 -10.167 1.00 42.06 83 SER A O 1
ATOM 643 N N . TYR A 1 84 ? 15.326 6.895 -10.721 1.00 47.44 84 TYR A N 1
ATOM 644 C CA . TYR A 1 84 ? 15.316 7.350 -12.119 1.00 47.44 84 TYR A CA 1
ATOM 645 C C . TYR A 1 84 ? 13.964 7.984 -12.473 1.00 47.44 84 TYR A C 1
ATOM 647 O O . TYR A 1 84 ? 12.918 7.657 -11.907 1.00 47.44 84 TYR A O 1
ATOM 655 N N . SER A 1 85 ? 14.004 8.894 -13.442 1.00 54.78 85 SER A N 1
ATOM 656 C CA . SER A 1 85 ? 12.867 9.607 -14.016 1.00 54.78 85 SER A CA 1
ATOM 657 C C . SER A 1 85 ? 11.945 8.664 -14.791 1.00 54.78 85 SER A C 1
ATOM 659 O O . SER A 1 85 ? 12.142 8.393 -15.973 1.00 54.78 85 SER A O 1
ATOM 661 N N . LEU A 1 86 ? 10.907 8.169 -14.122 1.00 62.50 86 LEU A N 1
ATOM 662 C CA . LEU A 1 86 ? 9.795 7.506 -14.797 1.00 62.50 86 LEU A CA 1
ATOM 663 C C . LEU A 1 86 ? 8.964 8.498 -15.615 1.00 62.50 86 LEU A C 1
ATOM 665 O O . LEU A 1 86 ? 8.684 9.595 -15.118 1.00 62.50 86 LEU A O 1
ATOM 669 N N . PRO A 1 87 ? 8.469 8.093 -16.798 1.00 64.38 87 PRO A N 1
ATOM 670 C CA . PRO A 1 87 ? 7.377 8.788 -17.463 1.00 64.38 87 PRO A CA 1
ATOM 671 C C . PRO A 1 87 ? 6.167 8.917 -16.531 1.00 64.38 87 PRO A C 1
ATOM 673 O O . PRO A 1 87 ? 5.837 7.990 -15.788 1.00 64.38 87 PRO A O 1
ATOM 676 N N . ALA A 1 88 ? 5.488 10.065 -16.576 1.00 70.19 88 ALA A N 1
ATOM 677 C CA . ALA A 1 88 ? 4.352 10.349 -15.696 1.00 70.19 88 ALA A CA 1
ATOM 678 C C . ALA A 1 88 ? 3.194 9.347 -15.863 1.00 70.19 88 ALA A C 1
ATOM 680 O O . ALA A 1 88 ? 2.539 9.015 -14.874 1.00 70.19 88 ALA A O 1
ATOM 681 N N . SER A 1 89 ? 2.995 8.822 -17.076 1.00 73.00 89 SER A N 1
ATOM 682 C CA . SER A 1 89 ? 1.975 7.815 -17.394 1.00 73.00 89 SER A CA 1
ATOM 683 C C . SER A 1 89 ? 2.165 6.509 -16.612 1.00 73.00 89 SER A C 1
ATOM 685 O O . SER A 1 89 ? 1.193 5.892 -16.185 1.00 73.00 89 SER A O 1
ATOM 687 N N . THR A 1 90 ? 3.409 6.121 -16.313 1.00 69.06 90 THR A N 1
ATOM 688 C CA . THR A 1 90 ? 3.721 4.920 -15.517 1.00 69.06 90 THR A CA 1
ATOM 689 C C . THR A 1 90 ? 3.243 5.039 -14.062 1.00 69.06 90 THR A C 1
ATOM 691 O O . THR A 1 90 ? 3.100 4.032 -13.369 1.00 69.06 90 THR A O 1
ATOM 694 N N . LEU A 1 91 ? 2.978 6.261 -13.582 1.00 72.44 91 LEU A N 1
ATOM 695 C CA . LEU A 1 91 ? 2.537 6.536 -12.212 1.00 72.44 91 LEU A CA 1
ATOM 696 C C . LEU A 1 91 ? 1.011 6.639 -12.064 1.00 72.44 91 LEU A C 1
ATOM 698 O O . LEU A 1 91 ? 0.525 6.711 -10.936 1.00 72.44 91 LEU A O 1
ATOM 702 N N . GLU A 1 92 ? 0.238 6.635 -13.152 1.00 75.94 92 GLU A N 1
ATOM 703 C CA . GLU A 1 92 ? -1.219 6.827 -13.095 1.00 75.94 92 GLU A CA 1
ATOM 704 C C . GLU A 1 92 ? -1.938 5.698 -12.356 1.00 75.94 92 GLU A C 1
ATOM 706 O O . GLU A 1 92 ? -2.716 5.957 -11.438 1.00 75.94 92 GLU A O 1
ATOM 711 N N . VAL A 1 93 ? -1.639 4.444 -12.700 1.00 74.50 93 VAL A N 1
ATOM 712 C CA . VAL A 1 93 ? -2.233 3.267 -12.045 1.00 74.50 93 VAL A CA 1
ATOM 713 C C . VAL A 1 93 ? -1.887 3.217 -10.544 1.00 74.50 93 VAL A C 1
ATOM 715 O O . VAL A 1 93 ? -2.810 3.083 -9.736 1.00 74.50 93 VAL A O 1
ATOM 718 N N . PRO A 1 94 ? -0.616 3.404 -10.124 1.00 74.94 94 PRO A N 1
ATOM 719 C CA . PRO A 1 94 ? -0.250 3.594 -8.719 1.00 74.94 94 PRO A CA 1
ATOM 720 C C . PRO A 1 94 ? -1.049 4.683 -8.007 1.00 74.94 94 PRO A C 1
ATOM 722 O O . PRO A 1 94 ? -1.590 4.434 -6.935 1.00 74.94 94 PRO A O 1
ATOM 725 N N . ARG A 1 95 ? -1.172 5.875 -8.605 1.00 79.50 95 ARG A N 1
ATOM 726 C CA . ARG A 1 95 ? -1.928 6.987 -8.009 1.00 79.50 95 ARG A CA 1
ATOM 727 C C . ARG A 1 95 ? -3.396 6.636 -7.830 1.00 79.50 95 ARG A C 1
ATOM 729 O O . ARG A 1 95 ? -3.956 6.895 -6.772 1.00 79.50 95 ARG A O 1
ATOM 736 N N . GLN A 1 96 ? -4.020 6.025 -8.837 1.00 82.25 96 GLN A N 1
ATOM 737 C CA . GLN A 1 96 ? -5.415 5.597 -8.746 1.00 82.25 96 GLN A CA 1
ATOM 738 C C . GLN A 1 96 ? -5.613 4.551 -7.647 1.00 82.25 96 GLN A C 1
ATOM 740 O O . GLN A 1 96 ? -6.598 4.620 -6.914 1.00 82.25 96 GLN A O 1
ATOM 745 N N . PHE A 1 97 ? -4.682 3.604 -7.510 1.00 82.25 97 PHE A N 1
ATOM 746 C CA . PHE A 1 97 ? -4.704 2.621 -6.433 1.00 82.25 97 PHE A CA 1
ATOM 747 C C . PHE A 1 97 ? -4.571 3.287 -5.057 1.00 82.25 97 PHE A C 1
ATOM 749 O O . PHE A 1 97 ? -5.425 3.066 -4.201 1.00 82.25 97 PHE A O 1
ATOM 756 N N . LEU A 1 98 ? -3.570 4.149 -4.859 1.00 83.69 98 LEU A N 1
ATOM 757 C CA . LEU A 1 98 ? -3.351 4.854 -3.590 1.00 83.69 98 LEU A CA 1
ATOM 758 C C . LEU A 1 98 ? -4.536 5.754 -3.226 1.00 83.69 98 LEU A C 1
ATOM 760 O O . LEU A 1 98 ? -4.997 5.731 -2.092 1.00 83.69 98 LEU A O 1
ATOM 764 N N . ALA A 1 99 ? -5.112 6.464 -4.198 1.00 84.62 99 ALA A N 1
ATOM 765 C CA . ALA A 1 99 ? -6.302 7.286 -3.990 1.00 84.62 99 ALA A CA 1
ATOM 766 C C . ALA A 1 99 ? -7.564 6.461 -3.676 1.00 84.62 99 ALA A C 1
ATOM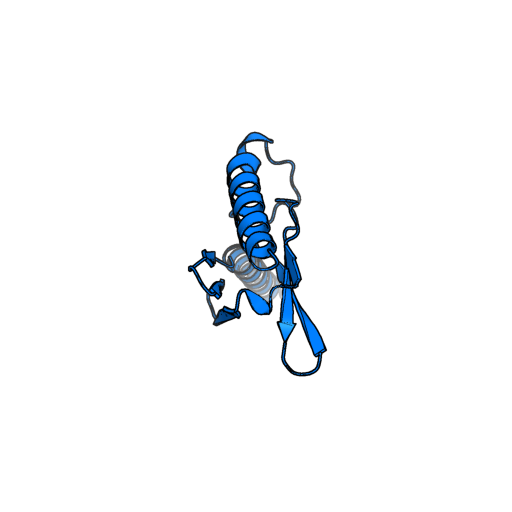 768 O O . ALA A 1 99 ? -8.499 6.967 -3.051 1.00 84.62 99 ALA A O 1
ATOM 769 N N . ARG A 1 100 ? -7.650 5.207 -4.139 1.00 84.44 100 ARG A N 1
ATOM 770 C CA . ARG A 1 100 ? -8.723 4.279 -3.741 1.00 84.44 100 ARG A CA 1
ATOM 771 C C . ARG A 1 100 ? -8.491 3.754 -2.32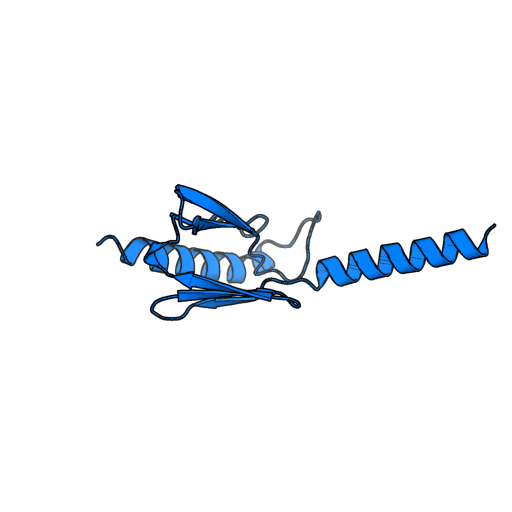8 1.00 84.44 100 ARG A C 1
ATOM 773 O O . ARG A 1 100 ? -9.438 3.737 -1.551 1.00 84.44 100 ARG A O 1
ATOM 780 N N . LEU A 1 101 ? -7.255 3.384 -1.996 1.00 83.69 101 LEU A N 1
ATOM 781 C CA . LEU A 1 101 ? -6.876 2.919 -0.664 1.00 83.69 101 LEU A CA 1
ATOM 782 C C . LEU A 1 101 ? -7.116 4.004 0.395 1.00 83.69 101 LEU A C 1
ATOM 784 O O . LEU A 1 101 ? -7.759 3.730 1.398 1.00 83.69 101 LEU A O 1
ATOM 788 N N . ASP A 1 102 ? -6.691 5.242 0.142 1.00 86.88 102 ASP A N 1
ATOM 789 C CA . ASP A 1 102 ? -6.908 6.383 1.042 1.00 86.88 102 ASP A CA 1
ATOM 790 C C . ASP A 1 102 ? -8.402 6.660 1.284 1.00 86.88 102 ASP A C 1
ATOM 792 O O . ASP A 1 102 ? -8.840 6.803 2.424 1.00 86.88 102 ASP A O 1
ATOM 796 N N . ARG A 1 103 ? -9.222 6.651 0.223 1.00 87.44 103 ARG A N 1
ATOM 797 C CA . ARG A 1 103 ? -10.684 6.780 0.360 1.00 87.44 103 ARG A CA 1
ATOM 798 C C . ARG A 1 103 ? -11.293 5.632 1.155 1.00 87.44 103 ARG A C 1
ATOM 800 O O . ARG A 1 103 ? -12.178 5.859 1.980 1.00 87.44 103 ARG A O 1
ATOM 807 N N . TRP A 1 104 ? -10.834 4.408 0.917 1.00 86.00 104 TRP A N 1
ATOM 808 C CA . TRP A 1 104 ? -11.265 3.252 1.690 1.00 86.00 104 TRP A CA 1
ATOM 809 C C . TRP A 1 104 ? -10.870 3.397 3.167 1.00 86.00 104 TRP A C 1
ATOM 811 O O . TRP A 1 104 ? -11.705 3.160 4.025 1.00 86.00 104 TRP A O 1
ATOM 821 N N . VAL A 1 105 ? -9.685 3.898 3.516 1.00 84.94 105 VAL A N 1
ATOM 822 C CA . VAL A 1 105 ? -9.336 4.156 4.928 1.00 84.94 105 VAL A CA 1
ATOM 823 C C . VAL A 1 105 ? -10.252 5.228 5.535 1.00 84.94 105 VAL A C 1
ATOM 825 O O . VAL A 1 105 ? -10.879 4.994 6.565 1.00 84.94 105 VAL A O 1
ATOM 828 N N . LYS A 1 106 ? -10.425 6.369 4.859 1.00 84.25 106 LYS A N 1
ATOM 829 C CA . LYS A 1 106 ? -11.199 7.516 5.374 1.00 84.25 106 LYS A CA 1
ATOM 830 C C . LYS A 1 106 ? -12.694 7.255 5.539 1.00 84.25 106 LYS A C 1
ATOM 832 O O . LYS A 1 106 ? -13.304 7.772 6.467 1.00 84.25 106 LYS A O 1
ATOM 837 N N . THR A 1 107 ? -13.289 6.427 4.683 1.00 80.88 107 THR A N 1
ATOM 838 C CA . THR A 1 107 ? -14.716 6.056 4.784 1.00 80.88 107 THR A CA 1
ATOM 839 C C . THR A 1 107 ? -15.048 5.219 6.022 1.00 80.88 107 THR A C 1
ATOM 841 O O . THR A 1 107 ? -16.211 4.913 6.236 1.00 80.88 107 THR A O 1
ATOM 844 N N . GLN A 1 108 ? -14.062 4.836 6.840 1.00 64.44 108 GLN A N 1
ATOM 845 C CA . GLN A 1 108 ? -14.307 4.160 8.112 1.00 64.44 108 GLN A CA 1
ATOM 846 C C . GLN A 1 108 ? -14.673 5.123 9.260 1.00 64.44 108 GLN A C 1
ATOM 848 O O . GLN A 1 108 ? -15.170 4.671 10.286 1.00 64.44 108 GLN A O 1
ATOM 853 N N . GLY A 1 109 ? -14.390 6.423 9.110 1.00 56.19 109 GLY A N 1
ATOM 854 C CA . GLY A 1 109 ? -14.608 7.450 10.137 1.00 56.19 109 GLY A CA 1
ATOM 855 C C . GLY A 1 109 ? -15.869 8.297 9.950 1.00 56.19 109 GLY A C 1
ATOM 856 O O . GLY A 1 109 ? -15.959 9.357 10.563 1.00 56.19 109 GLY A O 1
ATOM 857 N N . ASN A 1 110 ? -16.795 7.871 9.087 1.00 47.69 110 ASN A N 1
ATOM 858 C CA . ASN A 1 110 ? -18.046 8.564 8.765 1.00 47.69 110 ASN A CA 1
ATOM 859 C C . ASN A 1 110 ? -19.222 7.603 8.936 1.00 47.69 110 ASN A C 1
ATOM 861 O O . ASN A 1 110 ? -20.295 8.065 9.373 1.00 47.69 110 ASN A O 1
#

Radius of gyration: 17.21 Å; chains: 1; bounding box: 60×25×40 Å

Sequence (110 aa):
MAVTAVAMSVVIFGCFWLARVFRVRVIVDDAEVRLCNFFRVVRVARAQITEVDQDPRTAKLEWSIPGGRSRTATISAVAVGISYSLPASTLEVPRQFLARLDRWVKTQGN

Foldseek 3Di:
DVVVVVVVVVVVVVVVVVVLQQAQDWDDDLFWIWRDGPVDTDIAGLVQWDDWDLPLLFTKTWGADPPRDIDIDGHHPQSGNDPDDDDPVSCPVSNVVSVVSRVSSVVVVD

Secondary structure (DSSP, 8-state):
-HHHHHHHHHHHHHHHHHHHH---EEEE-SSEEEEEETTEEEEEEGGGEEEE---TTT-EEEEEETTTEEEEEE--SSSS--SS---GGGGHHHHHHHHHHHHHHHTT--